Protein AF-A0A6B3CPE8-F1 (afdb_monomer_lite)

Sequence (115 aa):
TLARAPGGRAFTEEDLALVDDLVHSLALGVDNARLYQDTRSIAERLQRSLLPVLPQVEGLQLAARYAASSATAQVGGDWYDSFLLPHGDTGLVIGDVTGHDLDAAIAMSQLRSMF

Foldseek 3Di:
DDDDDPPDDDQDPVNVVVVVVVVVVVVVVVVVVVVLVVLQVVLVVVVVVVADDADDAPPDDDDDDDDDDDRRDFNFLWGKDWDADPVRDIDIDIDGDDDRDPVSVVVVVVVVVVD

Structure (mmCIF, N/CA/C/O backbone):
data_AF-A0A6B3CPE8-F1
#
_entry.id   AF-A0A6B3CPE8-F1
#
loop_
_atom_site.group_PDB
_atom_site.id
_atom_site.type_symbol
_atom_site.label_atom_id
_atom_site.label_alt_id
_atom_site.label_comp_id
_atom_site.label_asym_id
_atom_site.label_entity_id
_atom_site.label_seq_id
_atom_site.pdbx_PDB_ins_code
_atom_site.Cartn_x
_atom_site.Cartn_y
_atom_site.Cartn_z
_atom_site.occupancy
_atom_site.B_iso_or_equiv
_atom_site.auth_seq_id
_atom_site.auth_comp_id
_atom_site.auth_asym_id
_atom_site.auth_atom_id
_atom_site.pdbx_PDB_model_num
ATOM 1 N N . THR A 1 1 ? 19.683 -10.010 -27.763 1.00 52.22 1 THR A N 1
ATOM 2 C CA . THR A 1 1 ? 20.150 -10.454 -29.093 1.00 52.22 1 THR A CA 1
ATOM 3 C C . THR A 1 1 ? 19.299 -9.800 -30.156 1.00 52.22 1 THR A C 1
ATOM 5 O O . THR A 1 1 ? 18.101 -10.047 -30.168 1.00 52.22 1 THR A O 1
ATOM 8 N N . LEU A 1 2 ? 19.875 -8.930 -30.992 1.00 64.31 2 LEU A N 1
ATOM 9 C CA . LEU A 1 2 ? 19.163 -8.352 -32.136 1.00 64.31 2 LEU A CA 1
ATOM 10 C C . LEU A 1 2 ? 18.980 -9.438 -33.202 1.00 64.31 2 LEU A C 1
ATOM 12 O O . LEU A 1 2 ? 19.947 -10.100 -33.580 1.00 64.31 2 LEU A O 1
ATOM 16 N N . ALA A 1 3 ? 17.747 -9.638 -33.661 1.00 68.31 3 ALA A N 1
ATOM 17 C CA . ALA A 1 3 ? 17.421 -10.596 -34.711 1.00 68.31 3 ALA A CA 1
ATOM 18 C C . ALA A 1 3 ? 17.083 -9.856 -36.009 1.00 68.31 3 ALA A C 1
ATOM 20 O O . ALA A 1 3 ? 16.484 -8.783 -35.993 1.00 68.31 3 ALA A O 1
ATOM 21 N N . ARG A 1 4 ? 17.481 -10.440 -37.140 1.00 70.75 4 ARG A N 1
ATOM 22 C CA . ARG A 1 4 ? 17.301 -9.879 -38.483 1.00 70.75 4 ARG A CA 1
ATOM 23 C C . ARG A 1 4 ? 16.428 -10.819 -39.312 1.00 70.75 4 ARG A C 1
ATOM 25 O O . ARG A 1 4 ? 16.657 -12.026 -39.297 1.00 70.75 4 ARG A O 1
ATOM 32 N N . ALA A 1 5 ? 15.488 -10.272 -40.079 1.00 72.19 5 ALA A N 1
ATOM 33 C CA . ALA A 1 5 ? 14.780 -11.035 -41.106 1.00 72.19 5 ALA A CA 1
ATOM 34 C C . ALA A 1 5 ? 15.694 -11.295 -42.329 1.00 72.19 5 ALA A C 1
ATOM 36 O O . ALA A 1 5 ? 16.484 -10.415 -42.693 1.00 72.19 5 ALA A O 1
ATOM 37 N N . PRO A 1 6 ? 15.610 -12.463 -42.994 1.00 62.78 6 PRO A N 1
ATOM 38 C CA . PRO A 1 6 ? 16.392 -12.731 -44.201 1.00 62.78 6 PRO A CA 1
ATOM 39 C C . PRO A 1 6 ? 16.117 -11.666 -45.280 1.00 62.78 6 PRO A C 1
ATOM 41 O O . PRO A 1 6 ? 14.968 -11.458 -45.655 1.00 62.78 6 PRO A O 1
ATOM 44 N N . GLY A 1 7 ? 17.164 -10.980 -45.759 1.00 73.62 7 GLY A N 1
ATOM 45 C CA . GLY A 1 7 ? 17.073 -9.955 -46.815 1.00 73.62 7 GLY A CA 1
ATOM 46 C C . GLY A 1 7 ? 17.036 -8.483 -46.361 1.00 73.62 7 GLY A C 1
ATOM 47 O O . GLY A 1 7 ? 16.957 -7.601 -47.211 1.00 73.62 7 GLY A O 1
ATOM 48 N N . GLY A 1 8 ? 17.110 -8.181 -45.059 1.00 73.12 8 GLY A N 1
ATOM 49 C CA . GLY A 1 8 ? 17.121 -6.793 -44.557 1.00 73.12 8 GLY A CA 1
ATOM 50 C C . GLY A 1 8 ? 18.480 -6.072 -44.666 1.00 73.12 8 GLY A C 1
ATOM 51 O O . GLY A 1 8 ? 19.526 -6.706 -44.485 1.00 73.12 8 GLY A O 1
ATOM 52 N N . ARG A 1 9 ? 18.461 -4.740 -44.892 1.00 81.19 9 ARG A N 1
ATOM 53 C CA . ARG A 1 9 ? 19.659 -3.864 -44.976 1.00 81.19 9 ARG A CA 1
ATOM 54 C C . ARG A 1 9 ? 20.601 -4.041 -43.779 1.00 81.19 9 ARG A C 1
ATOM 56 O O . ARG A 1 9 ? 20.146 -4.331 -42.673 1.00 81.19 9 ARG A O 1
ATOM 63 N N . ALA A 1 10 ? 21.912 -3.882 -43.989 1.00 80.38 10 ALA A N 1
ATOM 64 C CA . ALA A 1 10 ? 22.899 -3.904 -42.903 1.00 80.38 10 ALA A CA 1
ATOM 65 C C . ALA A 1 10 ? 22.539 -2.869 -41.822 1.00 80.38 10 ALA A C 1
ATOM 67 O O . ALA A 1 10 ? 21.977 -1.825 -42.147 1.00 80.38 10 ALA A O 1
ATOM 68 N N . PHE A 1 11 ? 22.833 -3.180 -40.554 1.00 80.69 11 PHE A N 1
ATOM 69 C CA . PHE A 1 11 ? 22.632 -2.193 -39.494 1.00 80.69 11 PHE A CA 1
ATOM 70 C C . PHE A 1 11 ? 23.609 -1.048 -39.719 1.00 80.69 11 PHE A C 1
ATOM 72 O O . PHE A 1 11 ? 24.789 -1.289 -39.983 1.00 80.69 11 PHE A O 1
ATOM 79 N N . THR A 1 12 ? 23.099 0.172 -39.646 1.00 88.88 12 THR A N 1
ATOM 80 C CA . THR A 1 12 ? 23.907 1.384 -39.708 1.00 88.88 12 THR A CA 1
ATOM 81 C C . THR A 1 12 ? 24.276 1.834 -38.301 1.00 88.88 12 THR A C 1
ATOM 83 O O . THR A 1 12 ? 23.700 1.386 -37.310 1.00 88.88 12 THR A O 1
ATOM 86 N N . GLU A 1 13 ? 25.242 2.740 -38.207 1.00 87.75 13 GLU A N 1
ATOM 87 C CA . GLU A 1 13 ? 25.605 3.388 -36.944 1.00 87.75 13 GLU A CA 1
ATOM 88 C C . GLU A 1 13 ? 24.406 4.119 -36.313 1.00 87.75 13 GLU A C 1
ATOM 90 O O . GLU A 1 13 ? 24.220 4.083 -35.103 1.00 87.75 13 GLU A O 1
ATOM 95 N N . GLU A 1 14 ? 23.519 4.664 -37.148 1.00 87.44 14 GLU A N 1
ATOM 96 C CA . GLU A 1 14 ? 22.243 5.255 -36.733 1.00 87.44 14 GLU A CA 1
ATOM 97 C C . GLU A 1 14 ? 21.279 4.227 -36.109 1.00 87.44 14 GLU A C 1
ATOM 99 O O . GLU A 1 14 ? 20.648 4.517 -35.095 1.00 87.44 14 GLU A O 1
ATOM 104 N N . ASP A 1 15 ? 21.206 3.002 -36.652 1.00 89.00 15 ASP A N 1
ATOM 105 C CA . ASP A 1 15 ? 20.394 1.932 -36.053 1.00 89.00 15 ASP A CA 1
ATOM 106 C C . ASP A 1 15 ? 20.946 1.526 -34.676 1.00 89.00 15 ASP A C 1
ATOM 108 O O . ASP A 1 15 ? 20.180 1.210 -33.767 1.00 89.00 15 ASP A O 1
ATOM 112 N N . LEU A 1 16 ? 22.274 1.524 -34.517 1.00 88.69 16 LEU A N 1
ATOM 113 C CA . LEU A 1 16 ? 22.927 1.207 -33.246 1.00 88.69 16 LEU A CA 1
ATOM 114 C C . LEU A 1 16 ? 22.701 2.304 -32.203 1.00 88.69 16 LEU A C 1
ATOM 116 O O . LEU A 1 16 ? 22.376 1.975 -31.067 1.00 88.69 16 LEU A O 1
ATOM 120 N N . ALA A 1 17 ? 22.815 3.577 -32.592 1.00 89.88 17 ALA A N 1
ATOM 121 C CA . ALA A 1 17 ? 22.548 4.712 -31.710 1.00 89.88 17 ALA A CA 1
ATOM 122 C C . ALA A 1 17 ? 21.095 4.708 -31.211 1.00 89.88 17 ALA A C 1
ATOM 124 O O . ALA A 1 17 ? 20.846 4.836 -30.017 1.00 89.88 17 ALA A O 1
ATOM 125 N N . LEU A 1 18 ? 20.136 4.445 -32.105 1.00 91.25 18 LEU A N 1
ATOM 126 C CA . LEU A 1 18 ? 18.727 4.323 -31.733 1.00 91.25 18 LEU A CA 1
ATOM 127 C C . LEU A 1 18 ? 18.479 3.170 -30.747 1.00 91.25 18 LEU A C 1
ATOM 129 O O . LEU A 1 18 ? 17.670 3.298 -29.826 1.00 91.25 18 LEU A O 1
ATOM 133 N N . VAL A 1 19 ? 19.141 2.027 -30.948 1.00 92.56 19 VAL A N 1
ATOM 134 C CA . VAL A 1 19 ? 19.039 0.891 -30.022 1.00 92.56 19 VAL A CA 1
ATOM 135 C C . VAL A 1 19 ? 19.633 1.246 -28.662 1.00 92.56 19 VAL A C 1
ATOM 137 O O . VAL A 1 19 ? 19.044 0.868 -27.653 1.00 92.56 19 VAL A O 1
ATOM 140 N N . ASP A 1 20 ? 20.754 1.964 -28.621 1.00 92.62 20 ASP A N 1
ATOM 141 C CA . ASP A 1 20 ? 21.388 2.385 -27.370 1.00 92.62 20 ASP A CA 1
ATOM 142 C C . ASP A 1 20 ? 20.478 3.327 -26.569 1.00 92.62 20 ASP A C 1
ATOM 144 O O . ASP A 1 20 ? 20.177 3.052 -25.406 1.00 92.62 20 ASP A O 1
ATOM 148 N N . ASP A 1 21 ? 19.913 4.344 -27.225 1.00 94.75 21 ASP A N 1
ATOM 149 C CA . ASP A 1 21 ? 18.955 5.275 -26.615 1.00 94.75 21 ASP A CA 1
ATOM 150 C C . ASP A 1 21 ? 17.713 4.548 -26.078 1.00 94.75 21 ASP A C 1
ATOM 152 O O . ASP A 1 21 ? 17.244 4.804 -24.962 1.00 94.75 21 ASP A O 1
ATOM 156 N N . LEU A 1 22 ? 17.183 3.597 -26.855 1.00 95.38 22 LEU A N 1
ATOM 157 C CA . LEU A 1 22 ? 16.031 2.798 -26.449 1.00 95.38 22 LEU A CA 1
ATOM 158 C C . LEU A 1 22 ? 16.361 1.911 -25.244 1.00 95.38 22 LEU A C 1
ATOM 160 O O . LEU A 1 22 ? 15.577 1.846 -24.295 1.00 95.38 22 LEU A O 1
ATOM 164 N N . VAL A 1 23 ? 17.507 1.227 -25.266 1.00 95.81 23 VAL A N 1
ATOM 165 C CA . VAL A 1 23 ? 17.960 0.384 -24.154 1.00 95.81 23 VAL A CA 1
ATOM 166 C C . VAL A 1 23 ? 18.165 1.230 -22.903 1.00 95.81 23 VAL A C 1
ATOM 168 O O . VAL A 1 23 ? 17.729 0.815 -21.831 1.00 95.81 23 VAL A O 1
ATOM 171 N N . HIS A 1 24 ? 18.748 2.422 -23.028 1.00 95.56 24 HIS A N 1
ATOM 172 C CA . HIS A 1 24 ? 18.948 3.335 -21.909 1.00 95.56 24 HIS A CA 1
ATOM 173 C C . HIS A 1 24 ? 17.616 3.792 -21.297 1.00 95.56 24 HIS A C 1
ATOM 175 O O . HIS A 1 24 ? 17.422 3.701 -20.083 1.00 95.56 24 HIS A O 1
ATOM 181 N N . SER A 1 25 ? 16.662 4.212 -22.133 1.00 94.75 25 SER A N 1
ATOM 182 C CA . SER A 1 25 ? 15.330 4.625 -21.679 1.00 94.75 25 SER A CA 1
ATOM 183 C C . SER A 1 25 ? 14.576 3.484 -20.985 1.00 94.75 25 SER A C 1
ATOM 185 O O . SER A 1 25 ? 13.990 3.678 -19.916 1.00 94.75 25 SER A O 1
ATOM 187 N N . LEU A 1 26 ? 14.638 2.273 -21.549 1.00 96.81 26 LEU A N 1
ATOM 188 C CA . LEU A 1 26 ? 14.024 1.088 -20.955 1.00 96.81 26 LEU A CA 1
ATOM 189 C C . LEU A 1 26 ? 14.687 0.699 -19.633 1.00 96.81 26 LEU A C 1
ATOM 191 O O . LEU A 1 26 ? 13.975 0.394 -18.680 1.00 96.81 26 LEU A O 1
ATOM 195 N N . ALA A 1 27 ? 16.020 0.728 -19.558 1.00 95.69 27 ALA A N 1
ATOM 196 C CA . ALA A 1 27 ? 16.757 0.422 -18.336 1.00 95.69 27 ALA A CA 1
ATOM 197 C C . ALA A 1 27 ? 16.341 1.361 -17.200 1.00 95.69 27 ALA A C 1
ATOM 199 O O . ALA A 1 27 ? 15.960 0.898 -16.129 1.00 95.69 27 ALA A O 1
ATOM 200 N N . LEU A 1 28 ? 16.285 2.666 -17.473 1.00 96.06 28 LEU A N 1
ATOM 201 C CA . LEU A 1 28 ? 15.873 3.667 -16.493 1.00 96.06 28 LEU A CA 1
ATOM 202 C C . LEU A 1 28 ? 14.415 3.467 -16.044 1.00 96.06 28 LEU A C 1
ATOM 204 O O . LEU A 1 28 ? 14.094 3.591 -14.862 1.00 96.06 28 LEU A O 1
ATOM 208 N N . GLY A 1 29 ? 13.526 3.104 -16.973 1.00 94.75 29 GLY A N 1
ATOM 209 C CA . GLY A 1 29 ? 12.143 2.742 -16.660 1.00 94.75 29 GLY A CA 1
ATOM 210 C C . GLY A 1 29 ? 12.031 1.500 -15.768 1.00 94.75 29 GLY A C 1
ATOM 211 O O . GLY A 1 29 ? 11.256 1.499 -14.811 1.00 94.75 29 GLY A O 1
ATOM 212 N N . VAL A 1 30 ? 12.818 0.458 -16.050 1.00 95.56 30 VAL A N 1
ATOM 213 C CA . VAL A 1 30 ? 12.861 -0.785 -15.262 1.00 95.56 30 VAL A CA 1
ATOM 214 C C . VAL A 1 30 ? 13.431 -0.535 -13.867 1.00 95.56 30 VAL A C 1
ATOM 216 O O . VAL A 1 30 ? 12.851 -1.004 -12.886 1.00 95.56 30 VAL A O 1
ATOM 219 N N . ASP A 1 31 ? 14.516 0.229 -13.762 1.00 94.56 31 ASP A N 1
ATOM 220 C CA . ASP A 1 31 ? 15.139 0.565 -12.481 1.00 94.56 31 ASP A CA 1
ATOM 221 C C . ASP A 1 31 ? 14.185 1.376 -11.602 1.00 94.56 31 ASP A C 1
ATOM 223 O O . ASP A 1 31 ? 13.982 1.042 -10.432 1.00 94.56 31 ASP A O 1
ATOM 227 N N . ASN A 1 32 ? 13.506 2.370 -12.181 1.00 90.31 32 ASN A N 1
ATOM 228 C CA . ASN 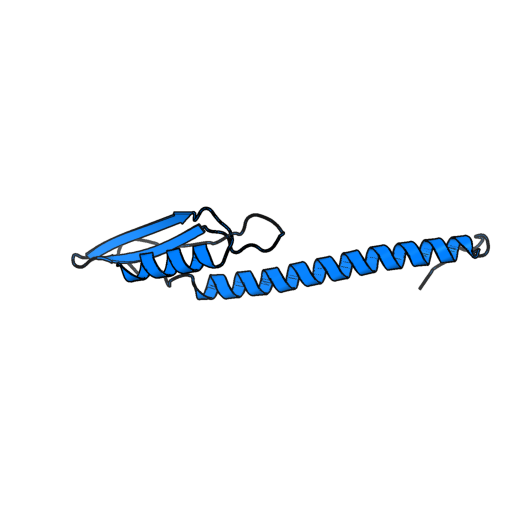A 1 32 ? 12.464 3.117 -11.483 1.00 90.31 32 ASN A CA 1
ATOM 229 C C . ASN A 1 32 ? 11.339 2.192 -11.008 1.00 90.31 32 ASN A C 1
ATOM 231 O O . ASN A 1 32 ? 10.966 2.229 -9.836 1.00 90.31 32 ASN A O 1
ATOM 235 N N . ALA A 1 33 ? 10.814 1.328 -11.882 1.00 88.12 33 ALA A N 1
ATOM 236 C CA . ALA A 1 33 ? 9.751 0.394 -11.518 1.00 88.12 33 ALA A CA 1
ATOM 237 C C . ALA A 1 33 ? 10.160 -0.526 -10.357 1.00 88.12 33 ALA A C 1
ATOM 239 O O . ALA A 1 33 ? 9.359 -0.763 -9.450 1.00 88.12 33 ALA A O 1
ATOM 240 N N . ARG A 1 34 ? 11.411 -0.996 -10.346 1.00 90.00 34 ARG A N 1
ATOM 241 C CA . ARG A 1 34 ? 11.958 -1.820 -9.265 1.00 90.00 34 ARG A CA 1
ATOM 242 C C . ARG A 1 34 ? 12.053 -1.048 -7.948 1.00 90.00 34 ARG A C 1
ATOM 244 O O . ARG A 1 34 ? 11.570 -1.537 -6.931 1.00 90.00 34 ARG A O 1
ATOM 251 N N . LEU A 1 35 ? 12.588 0.175 -7.970 1.00 88.06 35 LEU A N 1
ATOM 252 C CA . LEU A 1 35 ? 12.654 1.045 -6.787 1.00 88.06 35 LEU A CA 1
ATOM 253 C C . LEU A 1 35 ? 11.263 1.348 -6.210 1.00 88.06 35 LEU A C 1
ATOM 255 O O . LEU A 1 35 ? 11.075 1.327 -4.989 1.00 88.06 35 LEU A O 1
ATOM 259 N N . TYR A 1 36 ? 10.270 1.580 -7.073 1.00 79.88 36 TYR A N 1
ATOM 260 C CA . TYR A 1 36 ? 8.884 1.769 -6.643 1.00 79.88 36 TYR A CA 1
ATOM 261 C C . TYR A 1 36 ? 8.305 0.506 -5.993 1.00 79.88 36 TYR A C 1
ATOM 263 O O . TYR A 1 36 ? 7.660 0.598 -4.948 1.00 79.88 36 TYR A O 1
ATOM 271 N N . GLN A 1 37 ? 8.547 -0.673 -6.574 1.00 82.31 37 GLN A N 1
ATOM 272 C CA . GLN A 1 37 ? 8.091 -1.951 -6.016 1.00 82.31 37 GLN A CA 1
ATOM 273 C C . GLN A 1 37 ? 8.716 -2.243 -4.647 1.00 82.31 37 GLN A C 1
ATOM 275 O O . GLN A 1 37 ? 8.001 -2.650 -3.728 1.00 82.31 37 GLN A O 1
ATOM 280 N N . ASP A 1 38 ? 10.014 -1.987 -4.488 1.00 84.81 38 ASP A N 1
ATOM 281 C CA . ASP A 1 38 ? 10.728 -2.208 -3.229 1.00 84.81 38 ASP A CA 1
ATOM 282 C C . ASP A 1 38 ? 10.209 -1.272 -2.129 1.00 84.81 38 ASP A C 1
ATOM 284 O O . ASP A 1 38 ? 9.833 -1.728 -1.045 1.00 84.81 38 ASP A O 1
ATOM 288 N N . THR A 1 39 ? 10.090 0.026 -2.430 1.00 76.00 39 THR A N 1
ATOM 289 C CA . THR A 1 39 ? 9.536 1.016 -1.490 1.00 76.00 39 THR A CA 1
ATOM 290 C C . THR A 1 39 ? 8.113 0.648 -1.069 1.00 76.00 39 THR A C 1
ATOM 292 O O . THR A 1 39 ? 7.779 0.678 0.118 1.00 76.00 39 THR A O 1
ATOM 295 N N . ARG A 1 40 ? 7.275 0.231 -2.027 1.00 74.94 40 ARG A N 1
ATOM 296 C CA . ARG A 1 40 ? 5.904 -0.213 -1.758 1.00 74.94 40 ARG A CA 1
ATOM 297 C C . ARG A 1 40 ? 5.867 -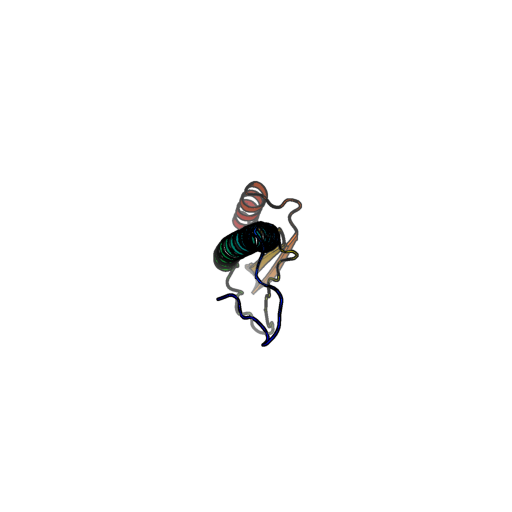1.437 -0.843 1.00 74.94 40 ARG A C 1
ATOM 299 O O . ARG A 1 40 ? 5.099 -1.454 0.114 1.00 74.94 40 ARG A O 1
ATOM 306 N N . SER A 1 41 ? 6.698 -2.442 -1.109 1.00 78.88 41 SER A N 1
ATOM 307 C CA . SER A 1 41 ? 6.780 -3.658 -0.290 1.00 78.88 41 SER A CA 1
ATOM 308 C C . SER A 1 41 ? 7.157 -3.343 1.162 1.00 78.88 41 SER A C 1
ATOM 310 O O . SER A 1 41 ? 6.566 -3.885 2.099 1.00 78.88 41 SER A O 1
ATOM 312 N N . ILE A 1 42 ? 8.102 -2.421 1.368 1.00 79.88 42 ILE A N 1
ATOM 313 C CA . ILE A 1 42 ? 8.507 -1.969 2.704 1.00 79.88 42 ILE A CA 1
ATOM 314 C C . ILE A 1 42 ? 7.350 -1.259 3.417 1.00 79.88 42 ILE A C 1
ATOM 316 O O . ILE A 1 42 ? 7.042 -1.613 4.557 1.00 79.88 42 ILE A O 1
ATOM 320 N N . ALA A 1 43 ? 6.687 -0.308 2.752 1.00 71.19 43 ALA A N 1
ATOM 321 C CA . ALA A 1 43 ? 5.555 0.424 3.321 1.00 71.19 43 ALA A CA 1
ATOM 322 C C . ALA A 1 43 ? 4.400 -0.516 3.708 1.00 71.19 43 ALA A C 1
ATOM 324 O O . ALA A 1 43 ? 3.903 -0.449 4.832 1.00 71.19 43 ALA A O 1
ATOM 325 N N . GLU A 1 44 ? 4.037 -1.460 2.832 1.00 74.69 44 GLU A N 1
ATOM 326 C CA . GLU A 1 44 ? 2.994 -2.454 3.109 1.00 74.69 44 GLU A CA 1
ATOM 327 C C . GLU A 1 44 ? 3.343 -3.339 4.317 1.00 74.69 44 GLU A C 1
ATOM 329 O O . GLU A 1 44 ? 2.477 -3.644 5.141 1.00 74.69 44 GLU A O 1
ATOM 334 N N . ARG A 1 45 ? 4.610 -3.757 4.456 1.00 76.50 45 ARG A N 1
ATOM 335 C CA . ARG A 1 45 ? 5.062 -4.561 5.604 1.00 76.50 45 ARG A CA 1
ATOM 336 C C . ARG A 1 45 ? 5.035 -3.769 6.907 1.00 76.50 45 ARG A C 1
ATOM 338 O O . ARG A 1 45 ? 4.565 -4.302 7.911 1.00 76.50 45 ARG A O 1
ATOM 345 N N . LEU A 1 46 ? 5.518 -2.526 6.890 1.00 70.00 46 LEU A N 1
ATOM 346 C CA . LEU A 1 46 ? 5.477 -1.636 8.050 1.00 70.00 46 LEU A CA 1
ATOM 347 C C . LEU A 1 46 ? 4.028 -1.426 8.501 1.00 70.00 46 LEU A C 1
ATOM 349 O O . LEU A 1 46 ? 3.703 -1.666 9.658 1.00 70.00 46 LEU A O 1
ATOM 353 N N . GLN A 1 47 ? 3.131 -1.075 7.582 1.00 69.56 47 GLN A N 1
ATOM 354 C CA . GLN A 1 47 ? 1.728 -0.838 7.911 1.00 69.56 47 GLN A CA 1
ATOM 355 C C . GLN A 1 47 ? 1.031 -2.089 8.445 1.00 69.56 47 GLN A C 1
ATOM 357 O O . GLN A 1 47 ? 0.367 -2.009 9.472 1.00 69.56 47 GLN A O 1
ATOM 362 N N . ARG A 1 48 ? 1.234 -3.271 7.841 1.00 71.00 48 ARG A N 1
ATOM 363 C CA . ARG A 1 48 ? 0.683 -4.526 8.392 1.00 71.00 48 ARG A CA 1
ATOM 364 C C . ARG A 1 48 ? 1.167 -4.816 9.811 1.00 71.00 48 ARG A C 1
ATOM 366 O O . ARG A 1 48 ? 0.429 -5.438 10.562 1.00 71.00 48 ARG A O 1
ATOM 373 N N . SER A 1 49 ? 2.375 -4.382 10.176 1.00 70.31 49 SER A N 1
ATOM 374 C CA . SER A 1 49 ? 2.874 -4.516 11.551 1.00 70.31 49 SER A CA 1
ATOM 375 C C . SER A 1 49 ? 2.246 -3.518 12.531 1.00 70.31 49 SER A C 1
ATOM 377 O O . SER A 1 49 ? 2.263 -3.761 13.735 1.00 70.31 49 SER A O 1
ATOM 379 N N . LEU A 1 50 ? 1.684 -2.416 12.022 1.00 67.81 50 LEU A N 1
ATOM 380 C CA . LEU A 1 50 ? 1.010 -1.384 12.811 1.00 67.81 50 LEU A CA 1
ATOM 381 C C . LEU A 1 50 ? -0.495 -1.646 12.979 1.00 6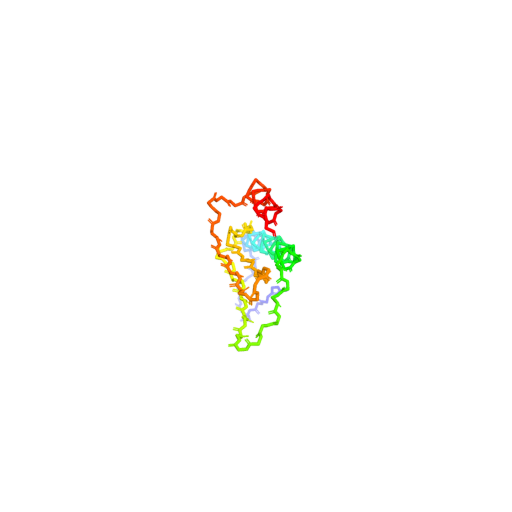7.81 50 LEU A C 1
ATOM 383 O O . LEU A 1 50 ? -1.087 -1.113 13.917 1.00 67.81 50 LEU A O 1
ATOM 387 N N . LEU A 1 51 ? -1.111 -2.457 12.109 1.00 69.75 51 LEU A N 1
ATOM 388 C CA . LEU A 1 51 ? -2.534 -2.786 12.199 1.00 69.75 51 LEU A CA 1
ATOM 389 C C . LEU A 1 51 ? -2.832 -3.667 13.431 1.00 69.75 51 LEU A C 1
ATOM 391 O O . LEU A 1 51 ? -2.179 -4.699 13.616 1.00 69.75 51 LEU A O 1
ATOM 395 N N . PRO A 1 52 ? -3.822 -3.300 14.266 1.00 68.06 52 PRO A N 1
ATOM 396 C CA . PRO A 1 52 ? -4.172 -4.067 15.453 1.00 68.06 52 PRO A CA 1
ATOM 397 C C . PRO A 1 52 ? -4.840 -5.401 15.094 1.00 68.06 52 PRO A C 1
ATOM 399 O O . PRO A 1 52 ? -5.558 -5.527 14.095 1.00 68.06 52 PRO A O 1
ATOM 402 N N . VAL A 1 53 ? -4.614 -6.409 15.943 1.00 75.38 53 VAL A N 1
ATOM 403 C CA . VAL A 1 53 ? -5.378 -7.661 15.908 1.00 75.38 53 VAL A CA 1
ATOM 404 C C . VAL A 1 53 ? -6.793 -7.344 16.375 1.00 75.38 53 VAL A C 1
ATOM 406 O O . VAL A 1 53 ? -6.978 -6.884 17.499 1.00 75.38 53 VAL A O 1
ATOM 409 N N . LEU A 1 54 ? -7.783 -7.590 15.517 1.00 79.50 54 LEU A N 1
ATOM 410 C CA . LEU A 1 54 ? -9.182 -7.357 15.864 1.00 79.50 54 LEU A CA 1
ATOM 411 C C . LEU A 1 54 ? -9.605 -8.311 17.000 1.00 79.50 54 LEU A C 1
ATOM 413 O O . LEU A 1 54 ? -9.333 -9.514 16.904 1.00 79.50 54 LEU A O 1
ATOM 417 N N . PRO A 1 55 ? -10.260 -7.814 18.062 1.00 79.00 55 PRO A N 1
ATOM 418 C CA . PRO A 1 55 ? -10.751 -8.651 19.145 1.00 79.00 55 PRO A CA 1
ATOM 419 C C . PRO A 1 55 ? -11.854 -9.594 18.648 1.00 79.00 55 PRO A C 1
ATOM 421 O O . PRO A 1 55 ? -12.620 -9.270 17.740 1.00 79.00 55 PRO A O 1
ATOM 424 N N . GLN A 1 56 ? -11.955 -10.771 19.265 1.00 79.56 56 GLN A N 1
ATOM 425 C CA . GLN A 1 56 ? -13.112 -11.644 19.075 1.00 79.56 56 GLN A CA 1
ATOM 426 C C . GLN A 1 56 ? -14.215 -11.214 20.037 1.00 79.56 56 GLN A C 1
ATOM 428 O O . GLN A 1 56 ? -14.007 -11.210 21.249 1.00 79.56 56 GLN A O 1
ATOM 433 N N . VAL A 1 57 ? -15.376 -10.860 19.492 1.00 81.50 57 VAL A N 1
ATOM 434 C CA . VAL A 1 57 ? -16.530 -10.408 20.269 1.00 81.50 57 VAL A CA 1
ATOM 435 C C . VAL A 1 57 ? -17.722 -11.294 19.934 1.00 81.50 57 VAL A C 1
ATOM 437 O O . VAL A 1 57 ? -18.040 -11.512 18.765 1.00 81.50 57 VAL A O 1
ATOM 440 N N . GLU A 1 58 ? -18.380 -11.828 20.95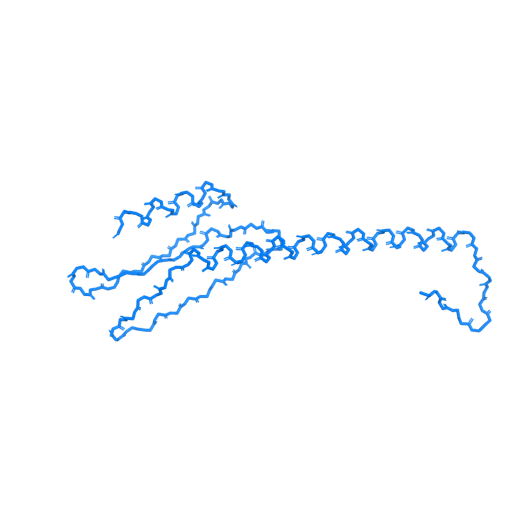9 1.00 80.38 58 GLU A N 1
ATOM 441 C CA . GLU A 1 58 ? -19.558 -12.673 20.777 1.00 80.38 58 GLU A CA 1
ATOM 442 C C . GLU A 1 58 ? -20.683 -11.880 20.092 1.00 80.38 58 GLU A C 1
ATOM 444 O O . GLU A 1 58 ? -21.045 -10.786 20.518 1.00 80.38 58 GLU A O 1
ATOM 449 N N . GLY A 1 59 ? -21.211 -12.412 18.986 1.00 83.75 59 GLY A N 1
ATOM 450 C CA . GLY A 1 59 ? -22.251 -11.750 18.192 1.00 83.75 59 GLY A CA 1
ATOM 451 C C . GLY A 1 59 ? -21.758 -10.721 17.164 1.00 83.75 59 GLY A C 1
ATOM 452 O O . GLY A 1 59 ? -22.585 -10.209 16.411 1.00 83.75 59 GLY A O 1
ATOM 453 N N . LEU A 1 60 ? -20.448 -10.450 17.063 1.00 81.62 60 LEU A N 1
ATOM 454 C CA . LEU A 1 60 ? -19.874 -9.544 16.058 1.00 81.62 60 LEU A CA 1
ATOM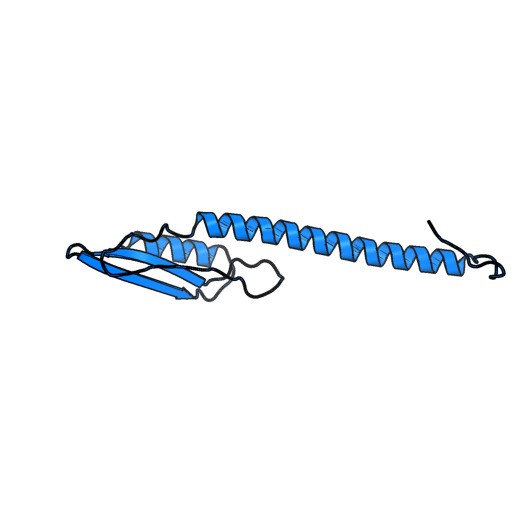 455 C C . LEU A 1 60 ? -18.762 -10.219 15.246 1.00 81.62 60 LEU A C 1
ATOM 457 O O . LEU A 1 60 ? -17.845 -10.832 15.786 1.00 81.62 60 LEU A O 1
ATOM 461 N N . GLN A 1 61 ? -18.809 -10.050 13.923 1.00 85.56 61 GLN A N 1
ATOM 462 C CA . GLN A 1 61 ? -17.732 -10.462 13.026 1.00 85.56 61 GLN A CA 1
ATOM 463 C C . GLN A 1 61 ? -16.967 -9.225 12.552 1.00 85.56 61 GLN A C 1
ATOM 465 O O . GLN A 1 61 ? -17.485 -8.428 11.771 1.00 85.56 61 GLN A O 1
ATOM 470 N N . LEU A 1 62 ? -15.726 -9.079 13.013 1.00 81.19 62 LEU A N 1
ATOM 471 C CA . LEU A 1 62 ? -14.840 -7.987 12.619 1.00 81.19 62 LEU A CA 1
ATOM 472 C C . LEU A 1 62 ? -13.874 -8.463 11.528 1.00 81.19 62 LEU A C 1
ATOM 474 O O . LEU A 1 62 ? -13.209 -9.489 11.668 1.00 81.19 62 LEU A O 1
ATOM 478 N N . ALA A 1 63 ? -13.789 -7.706 10.437 1.00 81.56 63 ALA A N 1
ATOM 479 C CA . ALA A 1 63 ? -12.835 -7.926 9.359 1.00 81.56 63 ALA A CA 1
ATOM 480 C C . ALA A 1 63 ? -12.302 -6.578 8.883 1.00 81.56 63 ALA A C 1
ATOM 482 O O . ALA A 1 63 ? -13.060 -5.620 8.746 1.00 81.56 63 ALA A O 1
ATOM 483 N N . ALA A 1 64 ? -11.007 -6.514 8.593 1.00 75.88 64 ALA A N 1
ATOM 484 C CA . ALA A 1 64 ? -10.381 -5.314 8.069 1.00 75.88 64 ALA A CA 1
ATOM 485 C C . ALA A 1 64 ? -9.534 -5.647 6.845 1.00 75.88 64 ALA A C 1
ATOM 487 O O . ALA A 1 64 ? -8.853 -6.674 6.790 1.00 75.88 64 ALA A O 1
ATOM 488 N N . ARG A 1 65 ? -9.587 -4.764 5.848 1.00 74.56 65 ARG A N 1
ATOM 489 C CA . ARG A 1 65 ? -8.761 -4.847 4.647 1.00 74.56 65 ARG A CA 1
ATOM 490 C C . ARG A 1 65 ? -8.246 -3.462 4.313 1.00 74.56 65 ARG A C 1
ATOM 492 O O . ARG A 1 65 ? -9.017 -2.604 3.899 1.00 74.56 65 ARG A O 1
ATOM 499 N N . TYR A 1 66 ? -6.940 -3.288 4.434 1.00 67.00 66 TYR A N 1
ATOM 500 C CA . TYR A 1 66 ? -6.266 -2.088 3.967 1.00 67.00 66 TYR A CA 1
ATOM 501 C C . TYR A 1 66 ? -5.927 -2.211 2.475 1.00 67.00 66 TYR A C 1
ATOM 503 O O . TYR A 1 66 ? -5.383 -3.232 2.045 1.00 67.00 66 TYR A O 1
ATOM 511 N N . ALA A 1 67 ? -6.250 -1.186 1.687 1.00 67.25 67 ALA A N 1
ATOM 512 C CA . ALA A 1 67 ? -5.920 -1.103 0.267 1.00 67.25 67 ALA A CA 1
ATOM 513 C C . ALA A 1 67 ? -5.396 0.304 -0.054 1.00 67.25 67 ALA A C 1
ATOM 515 O O . ALA A 1 67 ? -6.163 1.260 -0.058 1.00 67.25 67 ALA A O 1
ATOM 516 N N . ALA A 1 68 ? -4.094 0.426 -0.318 1.00 63.84 68 ALA A N 1
ATOM 517 C CA . ALA A 1 68 ? -3.470 1.714 -0.613 1.00 63.84 68 ALA A CA 1
ATOM 518 C C . ALA A 1 68 ? -3.958 2.300 -1.951 1.00 63.84 68 ALA A C 1
ATOM 520 O O . ALA A 1 68 ? -4.047 1.590 -2.960 1.00 63.84 68 ALA A O 1
ATOM 521 N N . SER A 1 69 ? -4.215 3.610 -1.965 1.00 55.84 69 SER A N 1
ATOM 522 C CA . SER A 1 69 ? -4.541 4.380 -3.165 1.00 55.84 69 SER A CA 1
ATOM 523 C C . SER A 1 69 ? -3.262 4.992 -3.753 1.00 55.84 69 SER A C 1
ATOM 525 O O . SER A 1 69 ? -2.681 5.902 -3.174 1.00 55.84 69 SER A O 1
ATOM 527 N N . SER A 1 70 ? -2.849 4.510 -4.929 1.00 53.75 70 SER A N 1
ATOM 528 C CA . SER A 1 70 ? -1.805 5.060 -5.823 1.00 53.75 70 SER A CA 1
ATOM 529 C C . SER A 1 70 ? -0.322 4.684 -5.599 1.00 53.75 70 SER A C 1
ATOM 531 O O . SER A 1 70 ? 0.118 4.258 -4.536 1.00 53.75 70 SER A O 1
ATOM 533 N N . ALA A 1 71 ? 0.423 4.750 -6.713 1.00 52.84 71 ALA A N 1
ATOM 534 C CA . ALA A 1 71 ? 1.698 4.076 -6.987 1.00 52.84 71 ALA A CA 1
ATOM 535 C C . ALA A 1 71 ? 2.958 4.779 -6.449 1.00 52.84 71 ALA A C 1
ATOM 537 O O . ALA A 1 71 ? 4.045 4.204 -6.482 1.00 52.84 71 ALA A O 1
ATOM 538 N N . THR A 1 72 ? 2.831 6.001 -5.947 1.00 50.47 72 THR A N 1
ATOM 539 C CA . THR A 1 72 ? 3.904 6.731 -5.269 1.00 50.47 72 THR A CA 1
ATOM 540 C C . THR A 1 72 ? 3.783 6.454 -3.785 1.00 50.47 72 THR A C 1
ATOM 542 O O . THR A 1 72 ? 2.914 7.003 -3.120 1.00 50.47 72 THR A O 1
ATOM 545 N N . ALA A 1 73 ? 4.612 5.524 -3.312 1.00 51.84 73 ALA A N 1
ATOM 546 C CA . ALA A 1 73 ? 4.636 5.022 -1.948 1.00 51.84 73 ALA A CA 1
ATOM 547 C C . ALA A 1 73 ? 4.494 6.142 -0.913 1.00 51.84 73 ALA A C 1
ATOM 549 O O . ALA A 1 73 ? 5.429 6.886 -0.637 1.00 51.84 73 ALA A O 1
ATOM 550 N N . GLN A 1 74 ? 3.306 6.220 -0.341 1.00 50.97 74 GLN A N 1
ATOM 551 C CA . GLN A 1 74 ? 2.975 7.085 0.766 1.00 50.97 74 GLN A CA 1
ATOM 552 C C . GLN A 1 74 ? 2.085 6.245 1.663 1.00 50.97 74 GLN A C 1
ATOM 554 O O . GLN A 1 74 ? 1.084 5.683 1.220 1.00 50.97 74 GLN A O 1
ATOM 559 N N . VAL A 1 75 ? 2.542 6.049 2.896 1.00 55.28 75 VAL A N 1
ATOM 560 C CA . VAL A 1 75 ? 1.803 5.363 3.954 1.00 55.28 75 VAL A CA 1
ATOM 561 C C . VAL A 1 75 ? 0.439 6.050 4.033 1.00 55.28 75 VAL A C 1
ATOM 563 O O . VAL A 1 75 ? 0.362 7.198 4.453 1.00 55.28 75 VAL A O 1
ATOM 566 N N . GLY A 1 76 ? -0.618 5.407 3.529 1.00 56.44 76 GLY A N 1
ATOM 567 C CA . GLY A 1 76 ? -1.943 6.026 3.514 1.00 56.44 76 GLY A CA 1
ATOM 568 C C . GLY A 1 76 ? -2.422 6.289 4.940 1.00 56.44 76 GLY A C 1
ATOM 569 O O . GLY A 1 76 ? -2.217 5.444 5.814 1.00 56.44 76 GLY A O 1
ATOM 570 N N . GLY A 1 77 ? -3.028 7.461 5.135 1.00 59.56 77 GLY A N 1
ATOM 571 C CA . GLY A 1 77 ? -3.485 7.987 6.422 1.00 59.56 77 GLY A CA 1
ATOM 572 C C . GLY A 1 77 ? -4.680 7.255 7.033 1.00 59.56 77 GLY A C 1
ATOM 573 O O . GLY A 1 77 ? -5.037 7.546 8.172 1.00 59.56 77 GLY A O 1
ATOM 574 N N . ASP A 1 78 ? -5.272 6.300 6.313 1.00 71.81 78 ASP A N 1
ATOM 575 C CA . ASP A 1 78 ? -6.370 5.479 6.814 1.00 71.81 78 ASP A CA 1
ATOM 576 C C . ASP A 1 78 ? -5.881 4.495 7.888 1.00 71.81 78 ASP A C 1
ATOM 578 O O . ASP A 1 78 ? -5.012 3.652 7.637 1.00 71.81 78 ASP A O 1
ATOM 582 N N . TRP A 1 79 ? -6.490 4.539 9.070 1.00 72.62 79 TRP A N 1
ATOM 583 C CA . TRP A 1 79 ? -6.247 3.596 10.160 1.00 72.62 79 TRP A CA 1
ATOM 584 C C . TRP A 1 79 ? -7.552 3.166 10.828 1.00 72.62 79 TRP A C 1
ATOM 586 O O . TRP A 1 79 ? -8.590 3.821 10.717 1.00 72.62 79 TRP A O 1
ATOM 596 N N . TYR A 1 80 ? -7.494 2.038 11.531 1.00 75.81 80 TYR A N 1
ATOM 597 C CA . TYR A 1 80 ? -8.595 1.550 12.348 1.00 75.81 80 TYR A CA 1
ATOM 598 C C . TYR A 1 80 ? -8.072 0.949 13.654 1.00 75.81 80 TYR A C 1
ATOM 600 O O . TYR A 1 80 ? -6.944 0.453 13.702 1.00 75.81 80 TYR A O 1
ATOM 608 N N . ASP A 1 81 ? -8.906 0.949 14.691 1.00 78.19 81 ASP A N 1
ATOM 609 C CA . ASP A 1 81 ? -8.660 0.220 15.938 1.00 78.19 81 ASP A CA 1
ATOM 610 C C . ASP A 1 81 ? -9.967 -0.318 16.527 1.00 78.19 81 ASP A C 1
ATOM 612 O O . ASP A 1 81 ? -11.048 0.217 16.271 1.00 78.19 81 ASP A O 1
ATOM 616 N N . SER A 1 82 ? -9.873 -1.406 17.284 1.00 78.69 82 SER A N 1
ATOM 617 C CA . SER A 1 82 ? -11.005 -2.080 17.905 1.00 78.69 82 SER A CA 1
ATOM 618 C C . SER A 1 82 ? -10.619 -2.643 19.267 1.00 78.69 82 SER A C 1
ATOM 620 O O . SER A 1 82 ? -9.631 -3.363 19.397 1.00 78.69 82 SER A O 1
ATOM 622 N N . PHE A 1 83 ? -11.428 -2.341 20.282 1.00 81.19 83 PHE A N 1
ATOM 623 C CA . PHE A 1 83 ? -11.166 -2.728 21.666 1.00 81.19 83 PHE A CA 1
ATOM 624 C C . PHE A 1 83 ? -12.463 -2.935 22.456 1.00 81.19 83 PHE A C 1
ATOM 626 O O . PHE A 1 83 ? -13.533 -2.450 22.083 1.00 81.19 83 PHE A O 1
ATOM 633 N N . LEU A 1 84 ? -12.361 -3.683 23.556 1.00 82.00 84 LEU A N 1
ATOM 634 C CA . LEU A 1 84 ? -13.465 -3.918 24.486 1.00 82.00 84 LEU A CA 1
ATOM 635 C C . LEU A 1 84 ? -13.508 -2.817 25.548 1.00 82.00 84 LEU A C 1
ATOM 637 O O . LEU A 1 84 ? -12.490 -2.486 26.152 1.00 82.00 84 LEU A O 1
ATOM 641 N N . LEU A 1 85 ? -14.698 -2.285 25.805 1.00 82.38 85 LEU A N 1
ATOM 642 C CA . LEU A 1 85 ? -14.959 -1.335 26.880 1.00 82.38 85 LEU A CA 1
ATOM 643 C C . LEU A 1 85 ? -15.215 -2.075 28.209 1.00 82.38 85 LEU A C 1
ATOM 645 O O . LEU A 1 85 ? -15.622 -3.240 28.198 1.00 82.38 85 LEU A O 1
ATOM 649 N N . PRO A 1 86 ? -15.061 -1.408 29.371 1.00 78.88 86 PRO A N 1
ATOM 650 C CA . PRO A 1 86 ? -15.213 -2.032 30.694 1.00 78.88 86 PRO A CA 1
ATOM 651 C C . PRO A 1 86 ? -16.559 -2.728 30.959 1.00 78.88 86 PRO A C 1
ATOM 653 O O . PRO A 1 86 ? -16.661 -3.532 31.882 1.00 78.88 86 PRO A O 1
ATOM 656 N N . HIS A 1 87 ? -17.595 -2.419 30.175 1.00 82.94 87 HIS A N 1
ATOM 657 C CA . HIS A 1 87 ? -18.945 -2.971 30.318 1.00 82.94 87 HIS A CA 1
ATOM 658 C C . HIS A 1 87 ? -19.304 -4.025 29.256 1.00 82.94 87 HIS A C 1
ATOM 660 O O . HIS A 1 87 ? -20.443 -4.477 29.218 1.00 82.94 87 HIS A O 1
ATOM 666 N N . GLY A 1 88 ? -18.339 -4.449 28.431 1.00 77.81 88 GLY A N 1
ATOM 667 C CA . GLY A 1 88 ? -18.523 -5.482 27.404 1.00 77.81 88 GLY A CA 1
ATOM 668 C C . GLY A 1 88 ? -18.907 -4.948 26.022 1.00 77.81 88 GLY A C 1
ATOM 669 O O . GLY A 1 88 ? -18.899 -5.708 25.056 1.00 77.81 88 GLY A O 1
ATOM 670 N N . ASP A 1 89 ? -19.180 -3.648 25.904 1.00 83.81 89 ASP A N 1
ATOM 671 C CA . ASP A 1 89 ? -19.392 -2.994 24.614 1.00 83.81 89 ASP A CA 1
ATOM 672 C C . ASP A 1 89 ? -18.104 -2.987 23.777 1.00 83.81 89 ASP A C 1
ATOM 674 O O . ASP A 1 89 ? -16.990 -2.961 24.304 1.00 83.81 89 ASP A O 1
ATOM 678 N N . THR A 1 90 ? -18.245 -2.984 22.452 1.00 83.19 90 THR A N 1
ATOM 679 C CA . THR A 1 90 ? -17.104 -2.921 21.525 1.00 83.19 90 THR A CA 1
ATOM 680 C C . THR A 1 90 ? -16.954 -1.520 20.955 1.00 83.19 90 THR A C 1
ATOM 682 O O . THR A 1 90 ? -17.867 -1.007 20.309 1.00 83.19 90 THR A O 1
ATOM 685 N N . GLY A 1 91 ? -15.783 -0.920 21.165 1.00 82.69 91 GLY A N 1
ATOM 686 C CA . GLY A 1 91 ? -15.364 0.300 20.488 1.00 82.69 91 GLY A CA 1
ATOM 687 C C . GLY A 1 91 ? -14.740 -0.021 19.130 1.00 82.69 91 GLY A C 1
ATOM 688 O O . GLY A 1 91 ? -13.940 -0.952 19.011 1.00 82.69 91 GLY A O 1
ATOM 689 N N . LEU A 1 92 ? -15.101 0.757 18.109 1.00 82.88 92 LEU A N 1
ATOM 690 C CA . LEU A 1 92 ? -14.475 0.739 16.788 1.00 82.88 92 LEU A CA 1
ATOM 691 C C . LEU A 1 92 ? -14.145 2.176 16.387 1.00 82.88 92 LEU A C 1
ATOM 693 O O . LEU A 1 92 ? -15.012 3.048 16.434 1.00 82.88 92 LEU A O 1
ATOM 697 N N . VAL A 1 93 ? -12.906 2.404 15.963 1.00 81.00 93 VAL A N 1
ATOM 698 C CA . VAL 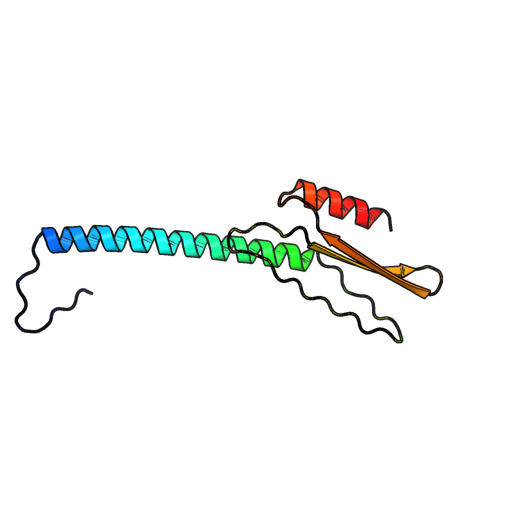A 1 93 ? -12.433 3.693 15.458 1.00 81.00 93 VAL A CA 1
ATOM 699 C C . VAL A 1 93 ? -11.938 3.500 14.033 1.00 81.00 93 VAL A C 1
ATOM 701 O O . VAL A 1 93 ? -11.223 2.542 13.750 1.00 81.00 93 VAL A O 1
ATOM 704 N N . ILE A 1 94 ? -12.328 4.407 13.139 1.00 79.94 94 ILE A N 1
ATOM 705 C CA . ILE A 1 94 ? -11.784 4.536 11.786 1.00 79.94 94 ILE A CA 1
ATOM 706 C C . ILE A 1 94 ? -11.421 6.005 11.611 1.00 79.94 94 ILE A C 1
ATOM 708 O O . ILE A 1 94 ? -12.242 6.878 11.900 1.00 79.94 94 ILE A O 1
ATOM 712 N N . GLY A 1 95 ? -10.203 6.277 11.162 1.00 71.06 95 GLY A N 1
ATOM 713 C CA . GLY A 1 95 ? -9.733 7.629 10.894 1.00 71.06 95 GLY A CA 1
ATOM 714 C C . GLY A 1 95 ? -8.989 7.700 9.570 1.00 71.06 95 GLY A C 1
ATOM 715 O O . GLY A 1 95 ? -8.344 6.734 9.179 1.00 71.06 95 GLY A O 1
ATOM 716 N N . ASP A 1 96 ? -9.078 8.853 8.917 1.00 73.00 96 ASP A N 1
ATOM 717 C CA . ASP A 1 96 ? -8.262 9.240 7.766 1.00 73.00 96 ASP A CA 1
ATOM 718 C C . ASP A 1 96 ? -7.405 10.429 8.213 1.00 73.00 96 ASP A C 1
ATOM 720 O O . ASP A 1 96 ? -7.928 11.466 8.639 1.00 73.00 96 ASP A O 1
ATOM 724 N N . VAL A 1 97 ? -6.085 10.255 8.228 1.00 62.72 97 VAL A N 1
ATOM 725 C CA . VAL A 1 97 ? -5.154 11.326 8.577 1.00 62.72 97 VAL A CA 1
ATOM 726 C C . VAL A 1 97 ? -4.800 12.110 7.318 1.00 62.72 97 VAL A C 1
ATOM 728 O O . VAL A 1 97 ? -4.131 11.610 6.418 1.00 62.72 97 VAL A O 1
ATOM 731 N N . THR A 1 98 ? -5.174 13.390 7.288 1.00 49.06 98 THR A N 1
ATOM 732 C CA . THR A 1 98 ? -4.700 14.331 6.267 1.00 49.06 98 THR A CA 1
ATOM 733 C C . THR A 1 98 ? -3.186 14.523 6.376 1.00 49.06 98 THR A C 1
ATOM 735 O O . THR A 1 98 ? -2.710 15.220 7.270 1.00 49.06 98 THR A O 1
ATOM 738 N N . GLY A 1 99 ? -2.443 13.922 5.445 1.00 53.88 99 GLY A N 1
ATOM 739 C CA . GLY A 1 99 ? -0.981 13.995 5.348 1.00 53.88 99 GLY A CA 1
ATOM 740 C C . GLY A 1 99 ? -0.346 12.605 5.256 1.00 53.88 99 GLY A C 1
ATOM 741 O O . GLY A 1 99 ? -0.804 11.663 5.889 1.00 53.88 99 GLY A O 1
ATOM 742 N N . HIS A 1 100 ? 0.708 12.466 4.453 1.00 53.47 100 HIS A N 1
ATOM 743 C CA . HIS A 1 100 ? 1.325 11.176 4.103 1.00 53.47 100 HIS A CA 1
ATOM 744 C C . HIS A 1 100 ? 2.674 10.900 4.797 1.00 53.47 100 HIS A C 1
ATOM 746 O O . HIS A 1 100 ? 3.451 10.061 4.338 1.00 53.47 100 HIS A O 1
ATOM 752 N N . ASP A 1 101 ? 2.973 11.614 5.884 1.00 53.44 101 ASP A N 1
ATOM 753 C CA . ASP A 1 101 ? 4.320 11.684 6.463 1.00 53.44 101 ASP A CA 1
ATOM 754 C C . ASP A 1 101 ? 4.405 11.156 7.906 1.00 53.44 101 ASP A C 1
ATOM 756 O O . ASP A 1 101 ? 3.405 10.847 8.552 1.00 53.44 101 ASP A O 1
ATOM 760 N N . LEU A 1 102 ? 5.635 11.050 8.424 1.00 54.31 102 LEU A N 1
ATOM 761 C CA . LEU A 1 102 ? 5.969 10.555 9.769 1.00 54.31 102 LEU A CA 1
ATOM 762 C C . LEU A 1 102 ? 5.167 11.244 10.892 1.00 54.31 102 LEU A C 1
ATOM 764 O O . LEU A 1 102 ? 4.836 10.603 11.889 1.00 54.31 102 LEU A O 1
ATOM 768 N N . ASP A 1 103 ? 4.792 12.509 10.707 1.00 55.84 103 ASP A N 1
ATOM 769 C CA . ASP A 1 103 ? 3.972 13.269 11.656 1.00 55.84 103 ASP A CA 1
ATOM 770 C C . ASP A 1 103 ? 2.548 12.702 11.799 1.00 55.84 103 ASP A C 1
ATOM 772 O O . ASP A 1 103 ? 2.002 12.670 12.905 1.00 55.84 103 ASP A O 1
ATOM 776 N N . ALA A 1 104 ? 1.973 12.153 10.720 1.00 59.91 104 ALA A N 1
ATOM 777 C CA . ALA A 1 104 ? 0.698 11.437 10.768 1.00 59.91 104 ALA A CA 1
ATOM 778 C C . ALA A 1 104 ? 0.814 10.160 11.616 1.00 59.91 104 ALA A C 1
ATOM 780 O O . ALA A 1 104 ? -0.063 9.858 12.426 1.00 59.91 104 ALA A O 1
ATOM 781 N N . ALA A 1 105 ? 1.934 9.439 11.497 1.00 58.56 105 ALA A N 1
ATOM 782 C CA . ALA A 1 105 ? 2.202 8.245 12.297 1.00 58.56 105 ALA A CA 1
ATOM 783 C C . ALA A 1 105 ? 2.381 8.553 13.792 1.00 58.56 105 ALA A C 1
ATOM 785 O O . ALA A 1 105 ? 1.925 7.783 14.642 1.00 58.56 105 ALA A O 1
ATOM 786 N N . ILE A 1 106 ? 2.984 9.696 14.126 1.00 63.72 106 ILE A N 1
ATOM 787 C CA . ILE A 1 106 ? 3.113 10.158 15.514 1.00 63.72 106 ILE A CA 1
ATOM 788 C C . ILE A 1 106 ? 1.737 10.512 16.096 1.00 63.72 106 ILE A C 1
ATOM 790 O O . ILE A 1 106 ? 1.430 10.092 17.215 1.00 63.72 106 ILE A O 1
ATOM 794 N N . ALA A 1 107 ? 0.883 11.213 15.342 1.00 61.41 107 ALA A N 1
ATOM 795 C CA . ALA A 1 107 ? -0.484 11.522 15.769 1.00 61.41 107 ALA A CA 1
ATOM 796 C C . ALA A 1 107 ? -1.319 10.248 16.016 1.00 61.41 107 ALA A C 1
ATOM 798 O O . ALA A 1 107 ? -2.009 10.150 17.034 1.00 61.41 107 ALA A O 1
ATOM 799 N N . MET A 1 108 ? -1.189 9.234 15.149 1.00 60.12 108 MET A N 1
ATOM 800 C CA . MET A 1 108 ? -1.821 7.919 15.336 1.00 60.12 108 MET A CA 1
ATOM 801 C C . MET A 1 108 ? -1.380 7.240 16.641 1.00 60.12 108 MET A C 1
ATOM 803 O O . MET A 1 108 ? -2.217 6.742 17.396 1.00 60.12 108 MET A O 1
ATOM 807 N N . SER A 1 109 ? -0.075 7.249 16.947 1.00 59.50 109 SER A N 1
ATOM 808 C CA . SER A 1 109 ? 0.442 6.645 18.184 1.00 59.50 109 SER A CA 1
ATOM 809 C C . SER A 1 109 ? -0.106 7.318 19.445 1.00 59.50 109 SER A C 1
ATOM 811 O O . SER A 1 109 ? -0.303 6.637 20.451 1.00 59.50 109 SER A O 1
ATOM 813 N N . GLN A 1 110 ? -0.343 8.633 19.417 1.00 63.44 110 GLN A N 1
ATOM 814 C CA . GLN A 1 110 ? -0.879 9.364 20.569 1.00 63.44 110 GLN A CA 1
ATOM 815 C C . GLN A 1 110 ? -2.356 9.043 20.812 1.00 63.44 110 GLN A C 1
ATOM 817 O O . GLN A 1 110 ? -2.726 8.753 21.950 1.00 63.44 110 GLN A O 1
ATOM 822 N N . LEU A 1 111 ? -3.182 9.010 19.760 1.00 60.75 111 LEU A N 1
ATOM 823 C CA . LEU A 1 111 ? -4.607 8.675 19.881 1.00 60.75 111 LEU A CA 1
ATOM 824 C C . LEU A 1 111 ? -4.826 7.258 20.416 1.00 60.75 111 LEU A C 1
ATOM 826 O O . LEU A 1 111 ? -5.700 7.046 21.250 1.00 60.75 111 LEU A O 1
ATOM 830 N N . ARG A 1 112 ? -3.986 6.305 20.004 1.00 60.59 112 ARG A N 1
ATOM 831 C CA . ARG A 1 112 ? -4.049 4.926 20.500 1.00 60.59 112 ARG A CA 1
ATOM 832 C C . ARG A 1 112 ? -3.642 4.786 21.970 1.00 60.59 112 ARG A C 1
ATOM 834 O O . ARG A 1 112 ? -4.098 3.870 22.632 1.00 60.59 112 ARG A O 1
ATOM 841 N N . SER A 1 113 ? -2.799 5.680 22.490 1.00 58.75 113 SER A N 1
ATOM 842 C CA . SER A 1 113 ? -2.382 5.657 23.904 1.00 58.75 113 SER A CA 1
ATOM 843 C C . SER A 1 113 ? -3.405 6.264 24.873 1.00 58.75 113 SER A C 1
ATOM 845 O O . SER A 1 113 ? -3.211 6.194 26.085 1.00 58.75 113 SER A O 1
ATOM 847 N N . MET A 1 114 ? -4.463 6.892 24.349 1.00 57.75 114 MET A N 1
ATOM 848 C CA . MET A 1 114 ? -5.519 7.527 25.144 1.00 57.75 114 MET A CA 1
ATOM 849 C C . MET A 1 114 ? -6.710 6.603 25.442 1.00 57.75 114 MET A C 1
ATOM 851 O O . MET A 1 114 ? -7.567 6.988 26.240 1.00 57.75 114 MET A O 1
ATOM 855 N N . PHE A 1 115 ? -6.760 5.417 24.829 1.00 50.94 115 PHE A N 1
ATOM 856 C CA . PHE A 1 115 ? -7.775 4.381 25.044 1.00 50.94 115 PHE A CA 1
ATOM 857 C C . PHE A 1 115 ? -7.126 3.100 25.579 1.00 50.94 115 PHE A C 1
ATOM 859 O O . PHE A 1 115 ? -7.845 2.340 26.265 1.00 50.94 115 PHE A O 1
#

Radius of gyration: 25.21 Å; chains: 1; bounding box: 48×27×78 Å

Secondary structure (DSSP, 8-state):
-----TTPPPPPHHHHHHHHHHHHHHHHHHHHHHHHHHHHHHHHHHHHHHSPPPPPBTTB---------SSS----SEEEEEEE-TTSPEEEEEEE-S-SSHHHHHHHHHHHTT-

pLDDT: mean 74.63, std 13.2, range [49.06, 96.81]